Protein AF-A0A2A5GMR5-F1 (afdb_monomer)

Solvent-accessible surface area (backbone atoms only — not comparable to full-atom values): 4320 Å² total; per-residue (Å²): 132,85,79,77,72,72,59,59,66,61,50,36,53,53,42,30,55,50,11,51,52,42,21,53,51,14,50,52,45,25,72,77,66,68,37,70,67,20,53,52,35,27,52,52,11,55,60,45,34,46,64,43,53,53,52,51,58,71,68,47,76,83,88,70,72,91,71,86,75,71,91,78,91,127

Secondary structure (DSSP, 8-state):
-------HHHHHHHHHHHHHHHHHHHHHHHHHH--HHHHHHHHHHHHHHHHHHHHHHHHS--------------

pLDDT: mean 77.73, std 17.46, range [37.22, 95.0]

Mean predicted aligned error: 11.57 Å

Foldseek 3Di:
DPPPPPCVLVVLVVQLVVLVVQLVVLVVCCVVPVDPVSVVSNVSSVVSNVVNVVVVVVVPPPPPDDPDDDDDDD

Structure (mmCIF, N/CA/C/O backbone):
data_AF-A0A2A5GMR5-F1
#
_entry.id   AF-A0A2A5GMR5-F1
#
loop_
_atom_site.group_PDB
_atom_site.id
_atom_site.type_symbol
_atom_site.label_atom_id
_atom_site.label_alt_id
_atom_site.label_comp_id
_atom_site.label_asym_id
_atom_site.label_entity_id
_atom_site.label_seq_id
_atom_site.pdbx_PDB_ins_code
_atom_site.Cartn_x
_atom_site.Cartn_y
_atom_site.Cartn_z
_atom_site.occupancy
_atom_site.B_iso_or_equiv
_atom_site.auth_seq_id
_atom_site.auth_comp_id
_atom_site.auth_asym_id
_atom_site.auth_atom_id
_atom_site.pdbx_PDB_model_num
ATOM 1 N N . MET A 1 1 ? -34.234 6.371 17.748 1.00 37.22 1 MET A N 1
ATOM 2 C CA . MET A 1 1 ? -32.764 6.492 17.887 1.00 37.22 1 MET A CA 1
ATOM 3 C C . MET A 1 1 ? -32.100 6.088 16.574 1.00 37.22 1 MET A C 1
ATOM 5 O O . MET A 1 1 ? -32.117 4.911 16.238 1.00 37.22 1 MET A O 1
ATOM 9 N N . LYS A 1 2 ? -31.578 7.040 15.784 1.00 38.38 2 LYS A N 1
ATOM 10 C CA . LYS A 1 2 ? -30.779 6.718 14.588 1.00 38.38 2 LYS A CA 1
ATOM 11 C C . LYS A 1 2 ? -29.451 6.131 15.072 1.00 38.38 2 LYS A C 1
ATOM 13 O O . LYS A 1 2 ? -28.643 6.867 15.627 1.00 38.38 2 LYS A O 1
ATOM 18 N N . LYS A 1 3 ? -29.236 4.822 14.891 1.00 47.28 3 LYS A N 1
ATOM 19 C CA . LYS A 1 3 ? -27.895 4.228 14.985 1.00 47.28 3 LYS A CA 1
ATOM 20 C C . LYS A 1 3 ? -27.037 4.953 13.951 1.00 47.28 3 LYS A C 1
ATOM 22 O O . LYS A 1 3 ? -27.185 4.720 12.755 1.00 47.28 3 LYS A O 1
ATOM 27 N N . ILE A 1 4 ? -26.195 5.876 14.403 1.00 55.94 4 ILE A N 1
ATOM 28 C CA . ILE A 1 4 ? -25.102 6.407 13.597 1.00 55.94 4 ILE A CA 1
ATOM 29 C C . ILE A 1 4 ? -24.143 5.230 13.479 1.00 55.94 4 ILE A C 1
ATOM 31 O O . ILE A 1 4 ? -23.305 5.001 14.343 1.00 55.94 4 ILE A O 1
ATOM 35 N N . VAL A 1 5 ? -24.373 4.383 12.478 1.00 54.72 5 VAL A N 1
ATOM 36 C CA . VAL A 1 5 ? -23.444 3.317 12.126 1.00 54.72 5 VAL A CA 1
ATOM 37 C C . VAL A 1 5 ? -22.185 4.056 11.693 1.00 54.72 5 VAL A C 1
ATOM 39 O O . VAL A 1 5 ? -22.180 4.693 10.639 1.00 54.72 5 VAL A O 1
ATOM 42 N N . SER A 1 6 ? -21.180 4.114 12.567 1.00 61.28 6 SER A N 1
ATOM 43 C CA . SER A 1 6 ? -19.923 4.798 12.281 1.00 61.28 6 SER A CA 1
ATOM 44 C C . SER A 1 6 ? -19.388 4.252 10.965 1.00 61.28 6 SER A C 1
ATOM 46 O O . SER A 1 6 ? -18.999 3.096 10.894 1.00 61.28 6 SER A O 1
ATOM 48 N N . LYS A 1 7 ? -19.387 5.074 9.910 1.00 71.94 7 LYS A N 1
ATOM 49 C CA . LYS A 1 7 ? -18.863 4.718 8.576 1.00 71.94 7 LYS A CA 1
ATOM 50 C C . LYS A 1 7 ? -17.334 4.591 8.556 1.00 71.94 7 LYS A C 1
ATOM 52 O O . LYS A 1 7 ? -16.754 4.267 7.529 1.00 71.94 7 LYS A O 1
ATOM 57 N N . TRP A 1 8 ? -16.693 4.845 9.691 1.00 74.88 8 TRP A N 1
ATOM 58 C CA . TRP A 1 8 ? -15.252 4.790 9.898 1.00 74.88 8 TRP A CA 1
ATOM 59 C C . TRP A 1 8 ? -14.598 3.470 9.460 1.00 74.88 8 TRP A C 1
ATOM 61 O O . TRP A 1 8 ? -13.627 3.548 8.716 1.00 74.88 8 TRP A O 1
ATOM 71 N N . PRO A 1 9 ? -15.121 2.276 9.806 1.00 79.56 9 PRO A N 1
ATOM 72 C CA . PRO A 1 9 ? -14.523 1.017 9.365 1.00 79.56 9 PRO A CA 1
ATOM 73 C C . PRO A 1 9 ? -14.589 0.858 7.844 1.00 79.56 9 PRO A C 1
ATOM 75 O O . PRO A 1 9 ? -13.630 0.419 7.223 1.00 79.56 9 PRO A O 1
ATOM 78 N N . LEU A 1 10 ? -15.701 1.278 7.230 1.00 84.31 10 LEU A N 1
ATOM 79 C CA . LEU A 1 10 ? -15.877 1.232 5.779 1.00 84.31 10 LEU A CA 1
ATOM 80 C C . LEU A 1 10 ? -14.883 2.163 5.065 1.00 84.31 10 LEU A C 1
ATOM 82 O O . LEU A 1 10 ? -14.292 1.781 4.057 1.00 84.31 10 LEU A O 1
ATOM 86 N N . LEU A 1 11 ? -14.679 3.371 5.599 1.00 85.25 11 LEU A N 1
ATOM 87 C CA . LEU A 1 11 ? -13.707 4.328 5.067 1.00 85.25 11 LEU A CA 1
ATOM 88 C C . LEU A 1 11 ? -12.273 3.804 5.179 1.00 85.25 11 LEU A C 1
ATOM 9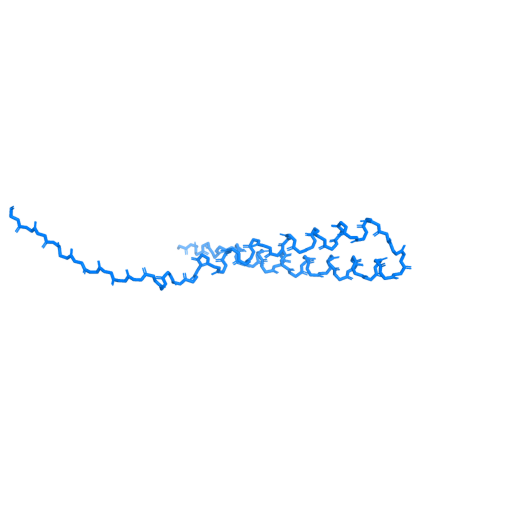0 O O . LEU A 1 11 ? -11.516 3.953 4.228 1.00 85.25 11 LEU A O 1
ATOM 94 N N . LEU A 1 12 ? -11.919 3.154 6.291 1.00 86.94 12 LEU A N 1
ATOM 95 C CA . LEU A 1 12 ? -10.594 2.556 6.480 1.00 86.94 12 LEU A CA 1
ATOM 96 C C . LEU A 1 12 ? -10.333 1.415 5.491 1.00 86.94 12 LEU A C 1
ATOM 98 O O . LEU A 1 12 ? -9.262 1.367 4.902 1.00 86.94 12 LEU A O 1
ATOM 102 N N . ILE A 1 13 ? -11.320 0.546 5.254 1.00 87.62 13 ILE A N 1
ATOM 103 C CA . ILE A 1 13 ? -11.214 -0.524 4.247 1.00 87.62 13 ILE A CA 1
ATOM 104 C C . ILE A 1 13 ? -11.072 0.069 2.841 1.00 87.62 13 ILE A C 1
ATOM 106 O O . ILE A 1 13 ? -10.266 -0.393 2.042 1.00 87.62 13 ILE A O 1
ATOM 110 N N . THR A 1 14 ? -11.845 1.111 2.532 1.00 89.44 14 THR A N 1
ATOM 111 C CA . THR A 1 14 ? -11.788 1.761 1.214 1.00 89.44 14 THR A CA 1
ATOM 112 C C . THR A 1 14 ? -10.430 2.424 0.986 1.00 89.44 14 THR A C 1
ATOM 114 O O . THR A 1 14 ? -9.873 2.320 -0.104 1.00 89.44 14 THR A O 1
ATOM 117 N N . LEU A 1 15 ? -9.888 3.082 2.016 1.00 90.44 15 LEU A N 1
ATOM 118 C CA . LEU A 1 15 ? -8.563 3.694 1.985 1.00 90.44 15 LEU A CA 1
ATOM 119 C C . LEU A 1 15 ? -7.468 2.645 1.762 1.00 90.44 15 LEU A C 1
AT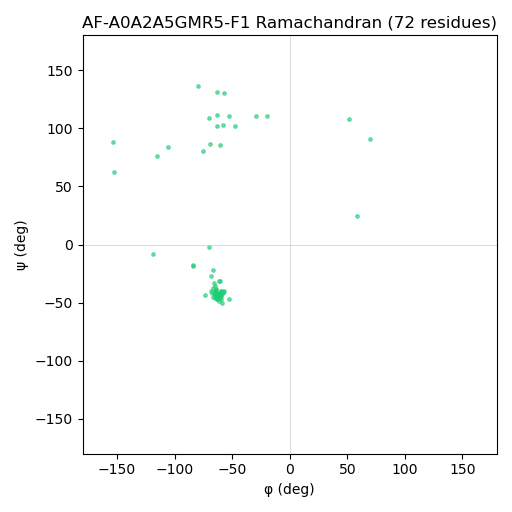OM 121 O O . LEU A 1 15 ? -6.581 2.866 0.948 1.00 90.44 15 LEU A O 1
ATOM 125 N N . ASP A 1 16 ? -7.570 1.500 2.432 1.00 91.31 16 ASP A N 1
ATOM 126 C CA . ASP A 1 16 ? -6.621 0.394 2.305 1.00 91.31 16 ASP A CA 1
ATOM 127 C C . ASP A 1 16 ? -6.600 -0.194 0.887 1.00 91.31 16 ASP A C 1
ATOM 129 O O . ASP A 1 16 ? -5.541 -0.305 0.269 1.00 91.31 16 ASP A O 1
ATOM 133 N N . ILE A 1 17 ? -7.782 -0.453 0.313 1.00 92.25 17 ILE A N 1
ATOM 134 C CA . ILE A 1 17 ? -7.920 -0.910 -1.079 1.00 92.25 17 ILE A CA 1
ATOM 135 C C . ILE A 1 17 ? -7.318 0.117 -2.044 1.00 92.25 17 ILE A C 1
ATOM 137 O O . ILE A 1 17 ? -6.594 -0.247 -2.971 1.00 92.25 17 ILE A O 1
ATOM 141 N N . LEU A 1 18 ? -7.592 1.406 -1.827 1.00 93.38 18 LEU A N 1
ATOM 142 C CA . LEU A 1 18 ? -7.043 2.471 -2.660 1.00 93.38 18 LEU A CA 1
ATOM 143 C C . LEU A 1 18 ? -5.513 2.546 -2.542 1.00 93.38 18 LEU A C 1
ATOM 145 O O . LEU A 1 18 ? -4.829 2.669 -3.557 1.00 93.38 18 LEU A O 1
ATOM 149 N N . GLY A 1 19 ? -4.974 2.401 -1.330 1.00 93.12 19 GLY A N 1
ATOM 150 C CA . GLY A 1 19 ? -3.539 2.299 -1.074 1.00 93.12 19 GLY A CA 1
ATOM 151 C C . GLY A 1 19 ? -2.895 1.124 -1.811 1.00 93.12 19 GLY A C 1
ATOM 152 O O . GLY A 1 19 ? -1.834 1.288 -2.412 1.00 93.12 19 GLY A O 1
ATOM 153 N N . ALA A 1 20 ? -3.565 -0.032 -1.849 1.00 93.69 20 ALA A N 1
ATOM 154 C CA . ALA A 1 20 ? -3.119 -1.214 -2.593 1.00 93.69 20 ALA A CA 1
ATOM 155 C C . ALA A 1 20 ? -3.053 -0.962 -4.097 1.00 93.69 20 ALA A C 1
ATOM 157 O O . ALA A 1 20 ? -2.070 -1.330 -4.737 1.00 93.69 20 ALA A O 1
ATOM 158 N N . ILE A 1 21 ? -4.064 -0.295 -4.654 1.00 95.00 21 ILE A N 1
ATOM 159 C CA . ILE A 1 21 ? -4.089 0.065 -6.075 1.00 95.00 21 ILE A CA 1
ATOM 160 C C . ILE A 1 21 ? -2.938 1.023 -6.402 1.00 95.00 21 ILE A C 1
ATOM 162 O O . ILE A 1 21 ? -2.209 0.794 -7.363 1.00 95.00 21 ILE A O 1
ATOM 166 N N . ILE A 1 22 ? -2.733 2.060 -5.584 1.00 93.50 22 ILE A N 1
ATOM 167 C CA . ILE A 1 22 ? -1.638 3.025 -5.760 1.00 93.50 22 ILE A CA 1
ATOM 168 C C . ILE A 1 22 ? -0.282 2.310 -5.697 1.00 93.50 22 ILE A C 1
ATOM 170 O O . ILE A 1 22 ? 0.555 2.508 -6.575 1.00 93.50 22 ILE A O 1
ATOM 174 N N . ALA A 1 23 ? -0.073 1.435 -4.710 1.00 93.44 23 ALA A N 1
ATOM 175 C CA . ALA A 1 23 ? 1.167 0.678 -4.592 1.00 93.44 23 ALA A CA 1
ATOM 176 C C . ALA A 1 23 ? 1.400 -0.243 -5.800 1.00 93.44 23 ALA A C 1
ATOM 178 O O . ALA A 1 23 ? 2.511 -0.291 -6.318 1.00 93.44 23 ALA A O 1
ATOM 179 N N . ALA A 1 24 ? 0.362 -0.931 -6.287 1.00 93.75 24 ALA A N 1
ATOM 180 C CA . ALA A 1 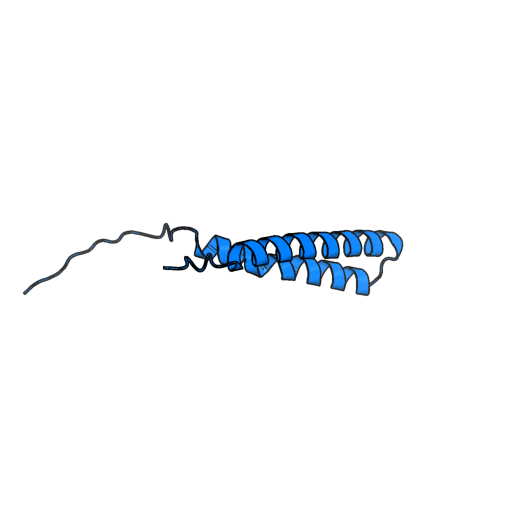24 ? 0.455 -1.799 -7.459 1.00 93.75 24 ALA A CA 1
ATOM 181 C C . ALA A 1 24 ? 0.827 -1.022 -8.732 1.00 93.75 24 ALA A C 1
ATO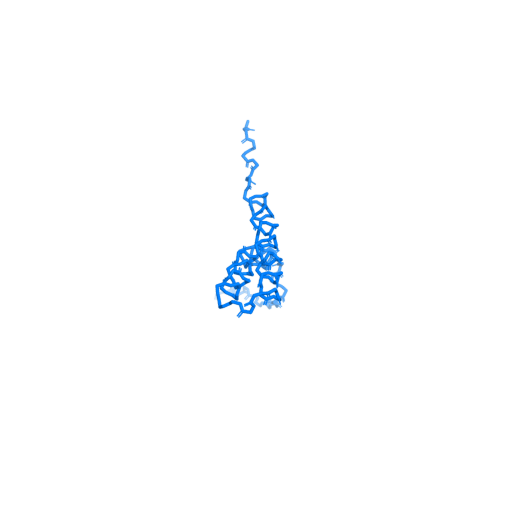M 183 O O . ALA A 1 24 ? 1.694 -1.465 -9.485 1.00 93.75 24 ALA A O 1
ATOM 184 N N . ILE A 1 25 ? 0.223 0.153 -8.943 1.00 93.19 25 ILE A N 1
ATOM 185 C CA . ILE A 1 25 ? 0.575 1.048 -10.055 1.00 93.19 25 ILE A CA 1
ATOM 186 C C . ILE A 1 25 ? 2.028 1.510 -9.919 1.00 93.19 25 ILE A C 1
ATOM 188 O O . ILE A 1 25 ? 2.783 1.435 -10.883 1.00 93.19 25 ILE A O 1
ATOM 192 N N . GLY A 1 26 ? 2.444 1.913 -8.715 1.00 92.44 26 GLY A N 1
ATOM 193 C CA . GLY A 1 26 ? 3.827 2.298 -8.445 1.00 92.44 26 GLY A CA 1
ATOM 194 C C . GLY A 1 26 ? 4.824 1.170 -8.723 1.00 92.44 26 GLY A C 1
ATOM 195 O O . GLY A 1 26 ? 5.875 1.418 -9.298 1.00 92.44 26 GLY A O 1
ATOM 196 N N . ILE A 1 27 ? 4.502 -0.080 -8.376 1.00 92.75 27 ILE A N 1
ATOM 197 C CA . ILE A 1 27 ? 5.352 -1.240 -8.694 1.00 92.75 27 ILE A CA 1
ATOM 198 C C . ILE A 1 27 ? 5.469 -1.420 -10.207 1.00 92.75 27 ILE A C 1
ATOM 200 O O . ILE A 1 27 ? 6.575 -1.613 -10.708 1.00 92.75 27 ILE A O 1
ATOM 204 N N . LEU A 1 28 ? 4.352 -1.341 -10.934 1.00 93.31 28 LEU A N 1
ATOM 205 C CA . LEU A 1 28 ? 4.348 -1.487 -12.387 1.00 93.31 28 LEU A CA 1
ATOM 206 C C . LEU A 1 28 ? 5.201 -0.400 -13.054 1.00 93.31 28 LEU A C 1
ATOM 208 O O . LEU A 1 28 ? 6.093 -0.707 -13.839 1.00 93.31 28 LEU A O 1
ATOM 212 N N . GLU A 1 29 ? 4.998 0.858 -12.665 1.00 91.62 29 GLU A N 1
ATOM 213 C CA . GLU A 1 29 ? 5.750 1.997 -13.193 1.00 91.62 29 GLU A CA 1
ATOM 214 C C . GLU A 1 29 ? 7.240 1.937 -12.811 1.00 91.62 29 GLU A C 1
ATOM 216 O O . GLU A 1 29 ? 8.108 2.343 -13.586 1.00 91.62 29 GLU A O 1
ATOM 221 N N . PHE A 1 30 ? 7.564 1.390 -11.636 1.00 93.31 30 PHE A N 1
ATOM 222 C CA . PHE A 1 30 ? 8.945 1.173 -11.216 1.00 93.31 30 PHE A CA 1
ATOM 223 C C . PHE A 1 30 ? 9.632 0.099 -12.065 1.00 93.31 30 PHE A C 1
ATOM 225 O O . PHE A 1 30 ? 10.788 0.275 -12.439 1.00 93.31 30 PHE A O 1
ATOM 232 N N . ILE A 1 31 ? 8.929 -0.986 -12.401 1.00 91.81 31 ILE A N 1
ATOM 233 C CA . ILE A 1 31 ? 9.456 -2.047 -13.270 1.00 91.81 31 ILE A CA 1
ATOM 234 C C . ILE A 1 31 ? 9.655 -1.533 -14.699 1.00 91.81 31 ILE A C 1
ATOM 236 O O . ILE A 1 31 ? 10.672 -1.844 -15.314 1.00 91.81 31 ILE A O 1
ATOM 240 N N . GLU A 1 32 ? 8.713 -0.747 -15.223 1.00 90.50 32 GLU A N 1
ATOM 241 C CA . GLU A 1 32 ? 8.778 -0.244 -16.599 1.00 90.50 32 GLU A CA 1
ATOM 242 C C . GLU A 1 32 ? 9.829 0.857 -16.778 1.00 90.50 32 GLU A C 1
ATOM 244 O O . GLU A 1 32 ? 10.588 0.832 -17.745 1.00 90.50 32 GLU A O 1
ATOM 249 N N . ASN A 1 33 ? 9.896 1.810 -15.843 1.00 88.31 33 ASN A N 1
ATOM 250 C CA . ASN A 1 33 ? 10.658 3.047 -16.032 1.00 88.31 33 ASN A CA 1
ATOM 251 C C . ASN A 1 33 ? 11.801 3.242 -15.025 1.00 88.31 33 ASN A C 1
ATOM 253 O O . ASN A 1 33 ? 12.565 4.197 -15.161 1.00 88.31 33 ASN A O 1
ATOM 257 N N . GLY A 1 34 ? 11.915 2.404 -13.986 1.00 83.81 34 GLY A N 1
ATOM 258 C CA . GLY A 1 34 ? 12.939 2.551 -12.940 1.00 83.81 34 GLY A CA 1
ATOM 259 C C . GLY A 1 34 ? 12.877 3.893 -12.200 1.00 83.81 34 GLY A C 1
ATOM 260 O O . GLY A 1 34 ? 13.890 4.379 -11.700 1.00 83.81 34 GLY A O 1
ATOM 261 N N . SER A 1 35 ? 11.706 4.536 -12.183 1.00 86.44 35 SER A N 1
ATOM 262 C CA . SER A 1 35 ? 11.549 5.920 -11.735 1.00 86.44 35 SER A CA 1
ATOM 263 C C . SER A 1 35 ? 11.516 6.039 -10.211 1.00 86.44 35 SER A C 1
ATOM 265 O O . SER A 1 35 ? 10.799 5.315 -9.522 1.00 86.44 35 SER A O 1
ATOM 267 N N . LEU A 1 36 ? 12.223 7.035 -9.672 1.00 88.50 36 LEU A N 1
ATOM 268 C CA . LEU A 1 36 ? 12.146 7.406 -8.253 1.00 88.50 36 LEU A CA 1
ATOM 269 C C . LEU A 1 36 ? 10.730 7.827 -7.832 1.00 88.50 36 LEU A C 1
ATOM 271 O O . LEU A 1 36 ? 10.325 7.577 -6.698 1.00 88.50 36 LEU A O 1
ATOM 275 N N . ASN A 1 37 ? 9.955 8.418 -8.745 1.00 87.56 37 ASN A N 1
ATOM 276 C CA . ASN A 1 37 ? 8.564 8.775 -8.465 1.00 87.56 37 ASN A CA 1
ATOM 277 C C . ASN A 1 37 ? 7.704 7.534 -8.228 1.00 87.56 37 ASN A C 1
ATOM 279 O O . ASN A 1 37 ? 6.839 7.549 -7.357 1.00 87.56 37 ASN A O 1
ATOM 283 N N . ALA A 1 38 ? 7.983 6.450 -8.949 1.00 88.94 38 ALA A N 1
ATOM 284 C CA . ALA A 1 38 ? 7.287 5.189 -8.768 1.00 88.94 38 ALA A CA 1
ATOM 285 C C . ALA A 1 38 ? 7.570 4.606 -7.373 1.00 88.94 38 ALA A C 1
ATOM 287 O O . ALA A 1 38 ? 6.647 4.183 -6.682 1.00 88.94 38 ALA A O 1
ATOM 288 N N . LEU A 1 39 ? 8.814 4.711 -6.887 1.00 91.00 39 LEU A N 1
ATOM 289 C CA . LEU A 1 39 ? 9.173 4.330 -5.516 1.00 91.00 39 LEU A CA 1
ATOM 290 C C . LEU A 1 39 ? 8.407 5.150 -4.460 1.00 91.00 39 LEU A C 1
ATOM 292 O O . LEU A 1 39 ? 7.929 4.593 -3.470 1.00 91.00 39 LEU A O 1
ATOM 296 N N . LEU A 1 40 ? 8.250 6.462 -4.676 1.00 91.62 40 LEU A N 1
ATOM 297 C CA . LEU A 1 40 ? 7.443 7.320 -3.800 1.00 91.62 40 LEU A CA 1
ATOM 298 C C . LEU A 1 40 ? 5.966 6.914 -3.811 1.00 91.62 40 LEU A C 1
ATOM 300 O O . LEU A 1 40 ? 5.327 6.918 -2.761 1.00 91.62 40 LEU A O 1
ATOM 304 N N . LEU A 1 41 ? 5.438 6.524 -4.973 1.00 90.75 41 LEU A N 1
ATOM 305 C CA . LEU A 1 41 ? 4.068 6.038 -5.133 1.00 90.75 41 LEU A CA 1
ATOM 306 C C . LEU A 1 41 ? 3.837 4.734 -4.356 1.00 90.75 41 LEU A C 1
ATOM 308 O O . LEU A 1 41 ? 2.847 4.614 -3.636 1.00 90.75 41 LEU A O 1
ATOM 312 N N . ILE A 1 42 ? 4.788 3.796 -4.428 1.00 90.75 42 ILE A N 1
ATOM 313 C CA . ILE A 1 42 ? 4.775 2.554 -3.640 1.00 90.75 42 ILE A CA 1
ATOM 314 C C . ILE A 1 42 ? 4.759 2.880 -2.146 1.00 90.75 42 ILE A C 1
ATOM 316 O O . ILE A 1 42 ? 3.901 2.388 -1.412 1.00 90.75 42 ILE A O 1
ATOM 320 N N . GLY A 1 43 ? 5.674 3.745 -1.698 1.00 92.25 43 GLY A N 1
ATOM 321 C CA . GLY A 1 43 ? 5.748 4.166 -0.300 1.00 92.25 43 GLY A CA 1
ATOM 322 C C . GLY A 1 43 ? 4.459 4.838 0.180 1.00 92.25 43 GLY A C 1
ATOM 323 O O . GLY A 1 43 ? 3.962 4.519 1.257 1.00 92.25 43 GLY A O 1
ATOM 324 N N . ALA A 1 44 ? 3.873 5.718 -0.633 1.00 90.31 44 ALA A N 1
ATOM 325 C CA . ALA A 1 44 ? 2.612 6.384 -0.322 1.00 90.31 44 ALA A CA 1
ATOM 326 C C . ALA A 1 44 ? 1.439 5.396 -0.219 1.00 90.31 44 ALA A C 1
ATOM 328 O O . ALA A 1 44 ? 0.651 5.483 0.726 1.00 90.31 44 ALA A O 1
ATOM 329 N N . GLY A 1 45 ? 1.346 4.435 -1.144 1.00 90.00 45 GLY A N 1
ATOM 330 C CA . GLY A 1 45 ? 0.327 3.385 -1.119 1.00 90.00 45 GLY A CA 1
ATOM 331 C C . GLY A 1 45 ? 0.418 2.519 0.139 1.00 90.00 45 GLY A C 1
ATOM 332 O O . GLY A 1 45 ? -0.584 2.321 0.823 1.00 90.00 45 GLY A O 1
ATOM 333 N N . LEU A 1 46 ? 1.631 2.100 0.513 1.00 89.38 46 LEU A N 1
ATOM 334 C CA . LEU A 1 46 ? 1.880 1.339 1.744 1.00 89.38 46 LEU A CA 1
ATOM 335 C C . LEU A 1 46 ? 1.566 2.153 3.008 1.00 89.38 46 LEU A C 1
ATOM 337 O O . LEU A 1 46 ? 0.920 1.652 3.927 1.00 89.38 46 LEU A O 1
ATOM 341 N N . CYS A 1 47 ? 1.962 3.427 3.056 1.00 90.88 47 CYS A N 1
ATOM 342 C CA . CYS A 1 47 ? 1.637 4.310 4.179 1.00 90.88 47 CYS A CA 1
ATOM 343 C C . CYS A 1 47 ? 0.123 4.504 4.350 1.00 90.88 47 CYS A C 1
ATOM 345 O O . CYS A 1 47 ? -0.352 4.656 5.475 1.00 90.88 47 CYS A O 1
ATOM 347 N N . SER A 1 48 ? -0.644 4.461 3.259 1.00 87.69 48 SER A N 1
ATOM 348 C CA . SER A 1 48 ? -2.107 4.569 3.279 1.00 87.69 48 SER A CA 1
ATOM 349 C C . SER A 1 48 ? -2.803 3.379 3.960 1.00 87.69 48 SER A C 1
ATOM 351 O O . SER A 1 48 ? -3.910 3.538 4.469 1.00 87.69 48 SER A O 1
ATOM 353 N N . MET A 1 49 ? -2.140 2.219 4.049 1.00 88.00 49 MET A N 1
ATOM 354 C CA . MET A 1 49 ? -2.642 1.002 4.713 1.00 88.00 49 MET A CA 1
ATOM 355 C C . MET A 1 49 ? -2.396 0.984 6.235 1.00 88.00 49 MET A C 1
ATOM 357 O O . MET A 1 49 ? -3.040 0.250 6.995 1.00 88.00 49 MET A O 1
ATOM 361 N N . LEU A 1 50 ? -1.468 1.818 6.725 1.00 87.25 50 LEU A N 1
ATOM 362 C CA . LEU A 1 50 ? -1.120 1.893 8.150 1.00 87.25 50 LEU A CA 1
ATOM 363 C C . LEU A 1 50 ? -2.308 2.237 9.068 1.00 87.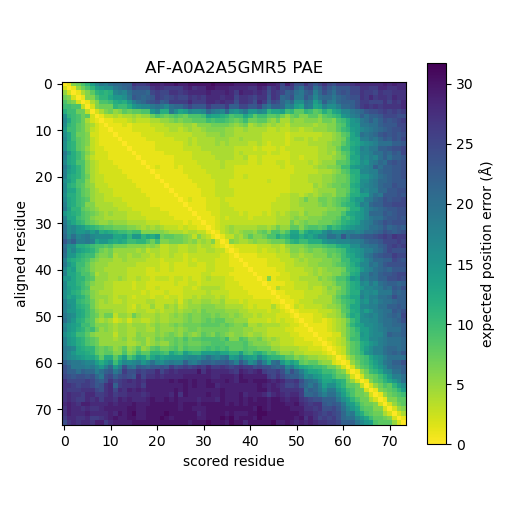25 50 LEU A C 1
ATOM 365 O O . LEU A 1 50 ? -2.431 1.602 10.117 1.00 87.25 50 LEU A O 1
ATOM 369 N N . PRO A 1 51 ? -3.211 3.178 8.728 1.00 83.38 51 PRO A N 1
ATOM 370 C CA . PRO A 1 51 ? -4.361 3.504 9.566 1.00 83.38 51 PRO A CA 1
ATOM 371 C C . PRO A 1 51 ? -5.283 2.308 9.813 1.00 83.38 51 PRO A C 1
ATOM 373 O O . PRO A 1 51 ? -5.754 2.139 10.937 1.00 83.38 51 PRO A O 1
ATOM 376 N N . LEU A 1 52 ? -5.520 1.462 8.799 1.00 83.56 52 LEU A N 1
ATOM 377 C CA . LEU A 1 52 ? -6.330 0.251 8.957 1.00 83.56 52 LEU A CA 1
ATOM 378 C C . LEU A 1 52 ? -5.624 -0.743 9.886 1.00 83.56 52 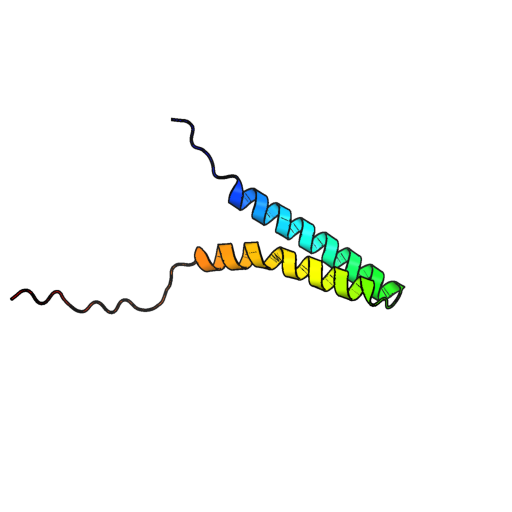LEU A C 1
ATOM 380 O O . LEU A 1 52 ? -6.239 -1.257 10.819 1.00 83.56 52 LEU A O 1
ATOM 384 N N . THR A 1 53 ? -4.323 -0.951 9.684 1.00 81.94 53 THR A N 1
ATOM 385 C CA . THR A 1 53 ? -3.510 -1.856 10.510 1.00 81.94 53 THR A CA 1
ATOM 386 C C . THR A 1 53 ? -3.499 -1.424 11.978 1.00 81.94 53 THR A C 1
ATOM 388 O O . THR A 1 53 ? -3.730 -2.238 12.870 1.00 81.94 53 THR A O 1
ATOM 391 N N . LEU A 1 54 ? -3.308 -0.129 12.245 1.00 83.81 54 LEU A N 1
ATOM 392 C CA . LEU A 1 54 ? -3.349 0.437 13.596 1.00 83.81 54 LEU A CA 1
ATOM 393 C C . LEU A 1 54 ? -4.748 0.359 14.214 1.00 83.81 54 LEU A C 1
ATOM 395 O O . LEU A 1 54 ? -4.880 0.101 15.411 1.00 83.81 54 LEU A O 1
ATOM 399 N N . TYR A 1 55 ? -5.794 0.561 13.412 1.00 83.56 55 TYR A N 1
ATOM 400 C CA . TYR A 1 55 ? -7.176 0.416 13.860 1.00 83.56 55 TYR A CA 1
ATOM 401 C C . TYR A 1 55 ? -7.485 -1.028 14.277 1.00 83.56 55 TYR A C 1
ATOM 403 O O . TYR A 1 55 ? -8.063 -1.240 15.341 1.00 83.56 55 TYR A O 1
ATOM 411 N N . ILE A 1 56 ? -7.041 -2.015 13.492 1.00 80.81 56 ILE A N 1
ATOM 412 C CA . ILE A 1 56 ? -7.167 -3.440 13.822 1.00 80.81 56 ILE A CA 1
ATOM 413 C C . ILE A 1 56 ? -6.345 -3.776 15.072 1.00 80.81 56 ILE A C 1
ATOM 415 O O . ILE A 1 56 ? -6.879 -4.398 15.985 1.00 80.81 56 ILE A O 1
ATOM 419 N N . LEU A 1 57 ? -5.090 -3.316 15.174 1.00 80.69 57 LEU A N 1
ATOM 420 C CA . LEU A 1 57 ? -4.256 -3.526 16.368 1.00 80.69 57 LEU A CA 1
ATOM 421 C C . LEU A 1 57 ? -4.911 -2.977 17.638 1.00 80.69 57 LEU A C 1
ATOM 423 O O . LEU A 1 57 ? -4.849 -3.611 18.685 1.00 80.69 57 LEU A O 1
ATOM 427 N N . LYS A 1 58 ? -5.553 -1.808 17.551 1.00 77.81 58 LYS A N 1
ATOM 428 C CA . LYS A 1 58 ? -6.274 -1.203 18.677 1.00 77.81 58 LYS A CA 1
ATOM 429 C C . LYS A 1 58 ? -7.528 -1.994 19.071 1.00 77.81 58 LYS A C 1
ATOM 431 O O . LYS A 1 58 ? -7.962 -1.903 20.215 1.00 77.81 58 LYS A O 1
ATOM 436 N N . LEU A 1 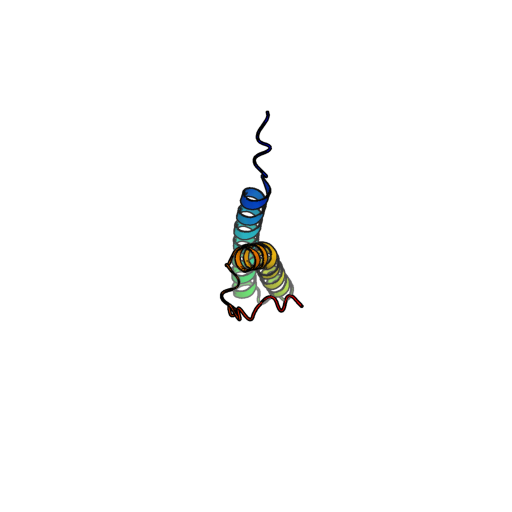59 ? -8.125 -2.721 18.128 1.00 74.81 59 LEU A N 1
ATOM 437 C CA . LEU A 1 59 ? -9.280 -3.588 18.362 1.00 74.81 59 LEU A CA 1
ATOM 438 C C . LEU A 1 59 ? -8.891 -4.974 18.889 1.00 74.81 59 LEU A C 1
ATOM 440 O O . LEU A 1 59 ? -9.759 -5.656 19.435 1.00 74.81 59 LEU A O 1
ATOM 444 N N . LEU A 1 60 ? -7.627 -5.399 18.747 1.00 75.44 60 LEU A N 1
ATOM 445 C CA . LEU A 1 60 ? -7.169 -6.620 19.400 1.00 75.44 60 LEU A CA 1
ATOM 446 C C . LEU A 1 60 ? -7.254 -6.431 20.922 1.00 75.44 60 LEU A C 1
ATOM 448 O O . LEU A 1 60 ? -6.759 -5.425 21.441 1.00 75.44 60 LEU A O 1
ATOM 452 N N . PRO A 1 61 ? -7.847 -7.389 21.659 1.00 59.59 61 PRO A N 1
ATOM 453 C CA . PRO A 1 61 ? -7.781 -7.364 23.108 1.00 59.59 61 PRO A CA 1
ATOM 454 C C . PRO A 1 61 ? -6.307 -7.353 23.506 1.00 59.59 61 PRO A C 1
ATOM 456 O O . PRO A 1 61 ? -5.521 -8.164 23.006 1.00 59.59 61 PRO A O 1
ATOM 459 N N . GLN A 1 62 ? -5.931 -6.429 24.392 1.00 60.34 62 GLN A N 1
ATOM 460 C CA . GLN A 1 62 ? -4.637 -6.463 25.062 1.00 60.34 62 GLN A CA 1
ATOM 461 C C . GLN A 1 62 ? -4.564 -7.766 25.866 1.00 60.34 62 GLN A C 1
ATOM 463 O O . GLN A 1 62 ? -4.911 -7.816 27.040 1.00 60.34 62 GLN A O 1
ATOM 468 N N . THR A 1 63 ? -4.145 -8.854 25.223 1.00 52.06 63 THR A N 1
ATOM 469 C CA . THR A 1 63 ? -3.745 -10.084 25.904 1.00 52.06 63 THR A CA 1
ATOM 470 C C . THR A 1 63 ? -2.375 -9.793 26.492 1.00 52.06 63 THR A C 1
ATOM 472 O O . THR A 1 63 ? -1.338 -10.038 25.885 1.00 52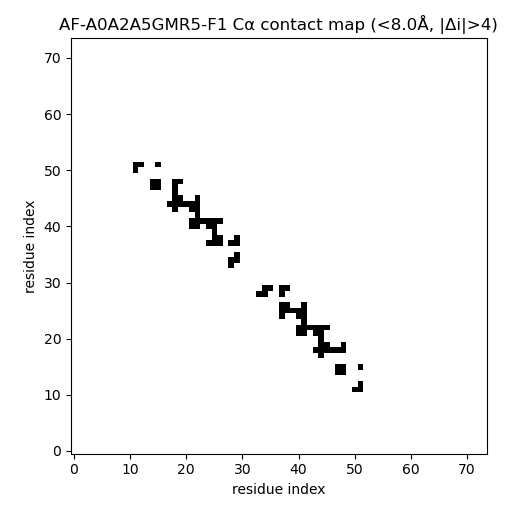.06 63 THR A O 1
ATOM 475 N N . GLY A 1 64 ? -2.406 -9.121 27.634 1.00 54.41 64 GLY A N 1
ATOM 476 C CA . GLY A 1 64 ? -1.252 -8.564 28.313 1.00 54.41 64 GLY A CA 1
ATOM 477 C C . GLY A 1 64 ? -1.528 -8.478 29.801 1.00 54.41 64 GLY A C 1
ATOM 478 O O . GLY A 1 64 ? -1.518 -7.394 30.365 1.00 54.41 64 GLY A O 1
ATOM 479 N N . THR A 1 65 ? -1.737 -9.652 30.398 1.00 45.84 65 THR A N 1
ATOM 480 C CA . THR A 1 65 ? -1.592 -9.927 31.830 1.00 45.84 65 THR A CA 1
ATOM 481 C C . THR A 1 65 ? -2.644 -9.283 32.730 1.00 45.84 65 THR A C 1
ATOM 483 O O . THR A 1 65 ? -2.432 -8.225 33.320 1.00 45.84 65 THR A O 1
ATOM 486 N N . ASP A 1 66 ? -3.718 -10.041 32.961 1.00 53.84 66 ASP A N 1
ATOM 487 C CA . ASP A 1 66 ? -4.316 -10.117 34.291 1.00 53.84 66 ASP A CA 1
ATOM 488 C C . ASP A 1 66 ? -3.194 -10.359 35.312 1.00 53.84 66 ASP A C 1
ATOM 490 O O . ASP A 1 66 ? -2.662 -11.461 35.463 1.00 53.84 66 ASP A O 1
ATOM 494 N N . ARG A 1 67 ? -2.803 -9.302 36.015 1.00 47.62 67 ARG A N 1
ATOM 495 C CA . ARG A 1 67 ? -2.377 -9.420 37.404 1.00 47.62 67 ARG A CA 1
ATOM 496 C C . ARG A 1 67 ? -3.381 -8.660 38.236 1.00 47.62 67 ARG A C 1
ATOM 498 O O . ARG A 1 67 ? -3.140 -7.557 38.710 1.00 47.62 67 ARG A O 1
ATOM 505 N N . ASP A 1 68 ? -4.514 -9.326 38.382 1.00 51.62 68 ASP A N 1
ATOM 506 C CA . 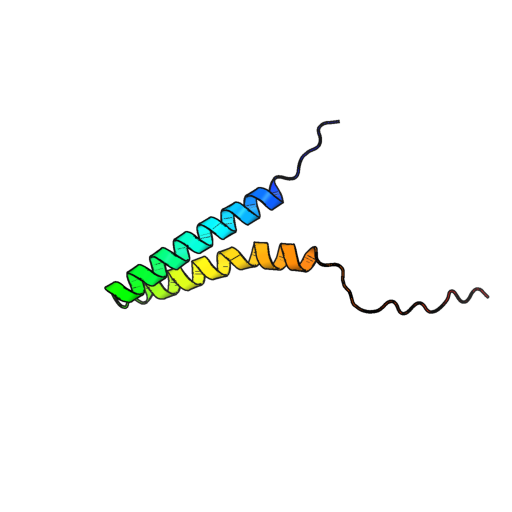ASP A 1 68 ? -5.195 -9.456 39.654 1.00 51.62 68 ASP A CA 1
ATOM 507 C C . ASP A 1 68 ? -4.174 -9.407 40.808 1.00 51.62 68 ASP A C 1
ATOM 509 O O . ASP A 1 68 ? -3.314 -10.287 40.950 1.00 51.62 68 ASP A O 1
ATOM 513 N N . LYS A 1 69 ? -4.202 -8.320 41.580 1.00 49.50 69 LYS A N 1
ATOM 514 C CA . LYS A 1 69 ? -3.822 -8.375 42.987 1.00 49.50 69 LYS A CA 1
ATOM 515 C C . LYS A 1 69 ? -4.520 -7.270 43.767 1.00 49.50 69 LYS A C 1
ATOM 517 O O . LYS A 1 69 ? -3.981 -6.184 43.946 1.00 49.50 69 LYS A O 1
ATOM 522 N N . SER A 1 70 ? -5.710 -7.645 44.223 1.00 52.53 70 SER A N 1
ATOM 523 C CA . SER A 1 70 ? -6.296 -7.326 45.525 1.00 52.53 70 SER A CA 1
ATOM 524 C C . SER A 1 70 ? -6.315 -5.862 45.956 1.00 52.53 70 SER A C 1
ATOM 526 O O . SER A 1 70 ? -5.332 -5.311 46.449 1.00 52.53 70 SER A O 1
ATOM 528 N N . GLU A 1 71 ? -7.531 -5.321 45.920 1.00 53.66 71 GLU A N 1
ATOM 529 C CA . GLU A 1 71 ? -8.144 -4.636 47.059 1.00 53.66 71 GLU A CA 1
ATOM 530 C C . GLU A 1 71 ? -7.490 -5.025 48.396 1.00 53.66 71 GLU A C 1
ATOM 532 O O . GLU A 1 71 ? -7.610 -6.153 48.876 1.00 53.66 71 GLU A O 1
ATOM 537 N N . GLY A 1 72 ? -6.773 -4.073 48.985 1.00 44.81 72 GLY A N 1
ATOM 538 C CA . GLY A 1 72 ? -6.494 -4.040 50.411 1.00 44.81 72 GLY A CA 1
ATOM 539 C C . GLY A 1 72 ? -7.361 -2.958 51.037 1.00 44.81 72 GLY A C 1
ATOM 540 O O . GLY A 1 72 ? -6.901 -1.831 51.191 1.00 44.81 72 GLY A O 1
ATOM 541 N N . GLU A 1 73 ? -8.611 -3.297 51.356 1.00 48.25 73 GLU A N 1
ATOM 542 C CA . GLU A 1 73 ? -9.356 -2.640 52.432 1.00 48.25 73 GLU A CA 1
ATOM 543 C C . GLU A 1 73 ? -8.637 -2.917 53.759 1.00 48.25 73 GLU A C 1
ATOM 545 O O . GLU A 1 73 ? -8.562 -4.065 54.205 1.00 48.25 73 GLU A O 1
ATOM 550 N N . ASN A 1 74 ? -8.058 -1.870 54.350 1.00 44.78 74 ASN A N 1
ATOM 551 C CA . ASN A 1 74 ? -8.191 -1.496 55.766 1.00 44.78 74 ASN A CA 1
ATOM 552 C C . ASN A 1 74 ? -7.406 -0.214 56.054 1.00 44.78 74 ASN A C 1
ATOM 554 O O . ASN A 1 74 ? -6.182 -0.197 55.794 1.00 44.78 74 ASN A O 1
#

Sequence (74 aa):
MKKIVSKWPLLLITLDILGAIIAAIGILEFIENGSLNALLLIGAGLCSMLPLTLYILKLLPQTGTDRDKSEGEN

Radius of gyration: 20.74 Å; Cα contacts (8 Å, |Δi|>4): 48; chains: 1; bounding box: 46×19×72 Å

Nearest PDB structures (foldseek):
  4fi5-assembly1_A  TM=7.575E-01  e=8.370E+00  Hantaan virus 76-118
  5ako-assembly1_A  TM=6.104E-01  e=8.904E+00  Pseudomonas aeruginosa